Protein AF-A0A920NF13-F1 (afdb_monomer_lite)

Sequence (94 aa):
MESLNTVQTYVNREKENFEEVKKVIDGDRTRVRQLELEPGDLQIFKGRFTLHRVTKIEGNRSRYLCIPAYVLDPWRVNTQNIQNLYMEKYYQFN

Structure (mmCIF, N/CA/C/O backbone):
data_AF-A0A920NF13-F1
#
_entry.id   AF-A0A920NF13-F1
#
loop_
_atom_site.group_PDB
_atom_site.id
_atom_site.type_symbol
_atom_site.label_atom_id
_atom_site.label_alt_id
_atom_site.label_comp_id
_atom_site.label_asym_id
_atom_site.label_entity_id
_atom_site.label_seq_id
_atom_site.pdbx_PDB_ins_code
_atom_site.Cartn_x
_atom_site.Cartn_y
_atom_site.Cartn_z
_atom_site.occupancy
_atom_site.B_iso_or_equiv
_atom_site.auth_seq_id
_atom_site.auth_comp_id
_atom_site.auth_asym_id
_atom_site.auth_atom_id
_atom_site.pdbx_PDB_model_num
ATOM 1 N N . MET A 1 1 ? -17.336 -1.232 5.176 1.00 43.69 1 MET A N 1
ATOM 2 C CA . MET A 1 1 ? -16.685 -2.381 4.518 1.00 43.69 1 MET A CA 1
ATOM 3 C C . MET A 1 1 ? -15.304 -1.933 4.076 1.00 43.69 1 MET A C 1
ATOM 5 O O . MET A 1 1 ? -15.191 -0.982 3.310 1.00 43.69 1 MET A O 1
ATOM 9 N N . GLU A 1 2 ? -14.267 -2.500 4.684 1.00 51.72 2 GLU A N 1
ATOM 10 C CA . GLU A 1 2 ? -12.882 -2.030 4.590 1.00 51.72 2 GLU A CA 1
ATOM 11 C C . GLU A 1 2 ? -12.237 -2.577 3.312 1.00 51.72 2 GLU A C 1
ATOM 13 O O . GLU A 1 2 ? -11.540 -3.582 3.322 1.00 51.72 2 GLU A O 1
ATOM 18 N N . SER A 1 3 ? -12.524 -1.952 2.170 1.00 48.72 3 SER A N 1
ATOM 19 C CA . SER A 1 3 ? -11.931 -2.380 0.904 1.00 48.72 3 SER A CA 1
ATOM 20 C C . SER A 1 3 ? -10.610 -1.659 0.648 1.00 48.72 3 SER A C 1
ATOM 22 O O . SER A 1 3 ? -10.515 -0.423 0.709 1.00 48.72 3 SER A O 1
ATOM 24 N N . LEU A 1 4 ? -9.582 -2.444 0.329 1.00 52.25 4 LEU A N 1
ATOM 25 C CA . LEU A 1 4 ? -8.345 -1.957 -0.262 1.00 52.25 4 LEU A CA 1
ATOM 26 C C . LEU A 1 4 ? -8.385 -2.299 -1.751 1.00 52.25 4 LEU A C 1
ATOM 28 O O . LEU A 1 4 ? -8.580 -3.447 -2.150 1.00 52.25 4 LEU A O 1
ATOM 32 N N . ASN A 1 5 ? -8.252 -1.275 -2.590 1.00 51.47 5 ASN A N 1
ATOM 33 C CA . ASN A 1 5 ? -8.250 -1.443 -4.034 1.00 51.47 5 ASN A CA 1
ATOM 34 C C . ASN A 1 5 ? -6.802 -1.557 -4.498 1.00 51.47 5 ASN A C 1
ATOM 36 O O . ASN A 1 5 ? -6.087 -0.552 -4.558 1.00 51.47 5 ASN A O 1
ATOM 40 N N . THR A 1 6 ? -6.370 -2.763 -4.854 1.00 52.12 6 THR A N 1
ATOM 41 C CA . THR A 1 6 ? -5.051 -2.960 -5.452 1.00 52.12 6 THR A CA 1
ATOM 42 C C . THR A 1 6 ? -5.197 -2.965 -6.964 1.00 52.12 6 THR A C 1
ATOM 44 O O . THR A 1 6 ? -5.779 -3.857 -7.579 1.00 52.12 6 THR A O 1
ATOM 47 N N . VAL A 1 7 ? -4.643 -1.946 -7.605 1.00 52.03 7 VAL A N 1
ATOM 48 C CA . VAL A 1 7 ? -4.525 -1.926 -9.057 1.00 52.03 7 VAL A CA 1
ATOM 49 C C . VAL A 1 7 ? -3.145 -2.460 -9.387 1.00 52.03 7 VAL A C 1
ATOM 51 O O . VAL A 1 7 ? -2.182 -1.714 -9.546 1.00 52.03 7 VAL A O 1
ATOM 54 N N . GLN A 1 8 ? -3.029 -3.778 -9.507 1.00 53.84 8 GLN A N 1
ATOM 55 C CA . GLN A 1 8 ? -1.791 -4.377 -9.990 1.00 53.84 8 GLN A CA 1
ATOM 56 C C . GLN A 1 8 ? -1.681 -4.171 -11.508 1.00 53.84 8 GLN A C 1
ATOM 58 O O . GLN A 1 8 ? -1.726 -5.102 -12.308 1.00 53.84 8 GLN A O 1
ATOM 63 N N . THR A 1 9 ? -1.554 -2.914 -11.935 1.00 52.91 9 THR A N 1
ATOM 64 C CA . THR A 1 9 ? -0.953 -2.607 -13.224 1.00 52.91 9 THR A CA 1
ATOM 65 C C . THR A 1 9 ? 0.472 -3.113 -13.125 1.00 52.91 9 THR A C 1
ATOM 67 O O . THR A 1 9 ? 1.263 -2.571 -12.359 1.00 52.91 9 THR A O 1
ATOM 70 N N . TYR A 1 10 ? 0.778 -4.196 -13.837 1.00 52.94 10 TYR A N 1
ATOM 71 C CA . TYR A 1 10 ? 2.144 -4.668 -14.005 1.00 52.94 10 TYR A CA 1
ATOM 72 C C . TYR A 1 10 ? 2.927 -3.566 -14.702 1.00 52.94 10 TYR A C 1
ATOM 74 O O . TYR A 1 10 ? 2.879 -3.416 -15.922 1.00 52.94 10 TYR A O 1
ATOM 82 N N . VAL A 1 11 ? 3.585 -2.757 -13.889 1.00 57.56 11 VAL A N 1
ATOM 83 C CA . VAL A 1 11 ? 4.528 -1.756 -14.327 1.00 57.56 11 VAL A CA 1
ATOM 84 C C . VAL A 1 11 ? 5.919 -2.358 -14.085 1.00 57.56 11 VAL A C 1
ATOM 86 O O . VAL A 1 11 ? 6.160 -3.025 -13.074 1.00 57.56 11 VAL A O 1
ATOM 89 N N . ASN A 1 12 ? 6.839 -2.230 -15.037 1.00 62.75 12 ASN A N 1
ATOM 90 C CA . ASN A 1 12 ? 8.229 -2.649 -14.842 1.00 62.75 12 ASN A CA 1
ATOM 91 C C . ASN A 1 12 ? 9.174 -1.501 -15.231 1.00 62.75 12 ASN A C 1
ATOM 93 O O . ASN A 1 12 ? 8.734 -0.506 -15.799 1.00 62.75 12 ASN A O 1
ATOM 97 N N . ARG A 1 13 ? 10.467 -1.623 -14.901 1.00 63.22 13 ARG A N 1
ATOM 98 C CA . ARG A 1 13 ? 11.461 -0.555 -15.133 1.00 63.22 13 ARG A CA 1
ATOM 99 C C . ARG A 1 13 ? 11.595 -0.122 -16.593 1.00 63.22 13 ARG A C 1
ATOM 101 O O . ARG A 1 13 ? 12.012 1.000 -16.832 1.00 63.22 13 ARG A O 1
ATOM 108 N N . GLU A 1 14 ? 11.293 -1.004 -17.535 1.00 71.44 14 GLU A N 1
ATOM 109 C CA . GLU A 1 14 ? 11.456 -0.754 -18.969 1.00 71.44 14 GLU A CA 1
ATOM 110 C C . GLU A 1 14 ? 10.168 -0.218 -19.601 1.00 71.44 14 GLU A C 1
ATOM 112 O O . GLU A 1 14 ? 10.206 0.453 -20.629 1.00 71.44 14 GLU A O 1
ATOM 117 N N . LYS A 1 15 ? 9.014 -0.488 -18.978 1.00 74.00 15 LYS A N 1
ATOM 118 C CA . LYS A 1 15 ? 7.698 -0.091 -19.468 1.00 74.00 15 LYS A CA 1
ATOM 119 C C . LYS A 1 15 ? 6.811 0.352 -18.312 1.00 74.00 15 LYS A C 1
ATOM 121 O O . LYS A 1 15 ? 6.137 -0.455 -17.665 1.00 74.00 15 LYS A O 1
ATOM 126 N N . GLU A 1 16 ? 6.780 1.668 -18.099 1.00 76.88 16 GLU A N 1
ATOM 127 C CA . GLU A 1 16 ? 6.031 2.273 -16.994 1.00 76.88 16 GLU A CA 1
ATOM 128 C C . GLU A 1 16 ? 4.495 2.259 -17.195 1.00 76.88 16 GLU A C 1
ATOM 130 O O . GLU A 1 16 ? 3.726 2.437 -16.255 1.00 76.88 16 GLU A O 1
ATOM 135 N N . ASN A 1 17 ? 4.039 1.962 -18.418 1.00 82.00 17 ASN A N 1
ATOM 136 C CA . ASN A 1 17 ? 2.636 1.728 -18.779 1.00 82.00 17 ASN A CA 1
ATOM 137 C C . ASN A 1 17 ? 1.664 2.861 -18.377 1.00 82.00 17 ASN A C 1
ATOM 139 O O . ASN A 1 17 ? 0.545 2.615 -17.920 1.00 82.00 17 ASN A O 1
ATOM 143 N N . PHE A 1 18 ? 2.099 4.111 -18.561 1.00 85.31 18 PHE A N 1
ATOM 144 C CA . PHE A 1 18 ? 1.372 5.319 -18.157 1.00 85.31 18 PHE A CA 1
ATOM 145 C C . PHE A 1 18 ? -0.045 5.433 -18.723 1.00 85.31 18 PHE A C 1
ATOM 147 O O . PHE A 1 18 ? -0.936 5.903 -18.021 1.00 85.31 18 PHE A O 1
ATOM 154 N N . GLU A 1 19 ? -0.274 5.000 -19.964 1.00 88.19 19 GLU A N 1
ATOM 155 C CA . GLU A 1 19 ? -1.604 5.041 -20.587 1.00 88.19 19 GLU A CA 1
ATOM 156 C C . GLU A 1 19 ? -2.620 4.199 -19.809 1.00 88.19 19 GLU A C 1
ATOM 158 O O . GLU A 1 19 ? -3.733 4.645 -19.538 1.00 88.19 19 GLU A O 1
ATOM 163 N N . GLU A 1 20 ? -2.219 3.003 -19.381 1.00 85.12 20 GLU A N 1
ATOM 164 C CA . GLU A 1 20 ? -3.063 2.107 -18.589 1.00 85.12 20 GLU A CA 1
ATOM 165 C C . GLU A 1 20 ? -3.291 2.654 -17.178 1.00 85.12 20 GLU A C 1
ATOM 167 O O . GLU A 1 20 ? -4.401 2.584 -16.651 1.00 85.12 20 GLU A O 1
ATOM 172 N N . VAL A 1 21 ? -2.261 3.259 -16.580 1.00 85.62 21 VAL A N 1
ATOM 173 C CA . VAL A 1 21 ? -2.390 3.951 -15.292 1.00 85.62 21 VAL A CA 1
ATOM 174 C C . VAL A 1 21 ? -3.381 5.114 -15.400 1.00 85.62 21 VAL A C 1
ATOM 176 O O . VAL A 1 21 ? -4.242 5.261 -14.533 1.00 85.62 21 VAL A O 1
ATOM 179 N N . LYS A 1 22 ? -3.318 5.904 -16.479 1.00 89.31 22 LYS A N 1
ATOM 180 C CA . LYS A 1 22 ? -4.240 7.017 -16.726 1.00 89.31 22 LYS A CA 1
ATOM 181 C C . LYS A 1 22 ? -5.684 6.533 -16.829 1.00 89.31 22 LYS A C 1
ATOM 183 O O . LYS A 1 22 ? -6.538 7.096 -16.155 1.00 89.31 22 LYS A O 1
ATOM 188 N N . LYS A 1 23 ? -5.954 5.456 -17.575 1.00 90.19 23 LYS A N 1
ATOM 189 C CA . LYS A 1 23 ? -7.303 4.861 -17.660 1.00 90.19 23 LYS A CA 1
ATOM 190 C C . LYS A 1 23 ? -7.859 4.526 -16.275 1.00 90.19 23 LYS A C 1
ATOM 192 O O . LYS A 1 23 ? -8.999 4.863 -15.969 1.00 90.19 23 LYS A O 1
ATOM 197 N N . VAL A 1 24 ? -7.040 3.926 -15.409 1.00 87.81 24 VAL A N 1
ATOM 198 C CA . VAL A 1 24 ? -7.440 3.586 -14.034 1.00 87.81 24 VAL A CA 1
ATOM 199 C C . VAL A 1 24 ? -7.737 4.830 -13.190 1.00 87.81 24 VAL A C 1
ATOM 201 O O . VAL A 1 24 ? -8.686 4.826 -12.395 1.00 87.81 24 VAL A O 1
ATOM 204 N N . ILE A 1 25 ? -6.940 5.892 -13.339 1.00 86.88 25 ILE A N 1
ATOM 205 C CA . ILE A 1 25 ? -7.169 7.180 -12.667 1.00 86.88 25 ILE A CA 1
ATOM 206 C C . ILE A 1 25 ? -8.475 7.816 -13.164 1.00 86.88 25 ILE A C 1
ATOM 208 O O . ILE A 1 25 ? -9.281 8.242 -12.339 1.00 86.88 25 ILE A O 1
ATOM 212 N N . ASP A 1 26 ? -8.723 7.773 -14.475 1.00 92.88 26 ASP A N 1
ATOM 213 C CA . ASP A 1 26 ? -9.924 8.305 -15.134 1.00 92.88 26 ASP A CA 1
ATOM 214 C C . ASP A 1 26 ? -11.194 7.487 -14.839 1.00 92.88 26 ASP A C 1
ATOM 216 O O . ASP A 1 26 ? -12.301 7.905 -15.171 1.00 92.88 26 ASP A O 1
ATOM 220 N N . GLY A 1 27 ? -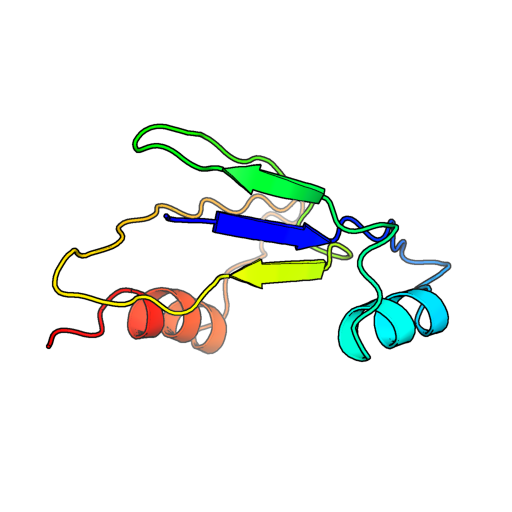11.059 6.336 -14.174 1.00 89.69 27 GLY A N 1
ATOM 221 C CA . GLY A 1 27 ? -12.184 5.573 -13.641 1.00 89.69 27 GLY A CA 1
ATOM 222 C C . GLY A 1 27 ? -12.315 4.153 -14.170 1.00 89.69 27 GLY A C 1
ATOM 223 O O . GLY A 1 27 ? -13.143 3.417 -13.639 1.00 89.69 27 GLY A O 1
ATOM 224 N N . ASP A 1 28 ? -11.494 3.730 -15.131 1.00 89.88 28 ASP A N 1
ATOM 225 C CA . ASP A 1 28 ? -11.500 2.353 -15.623 1.00 89.88 28 ASP A CA 1
ATOM 226 C C . ASP A 1 28 ? -11.163 1.371 -14.485 1.00 89.88 28 ASP A C 1
ATOM 228 O O . ASP A 1 28 ? -10.185 1.527 -13.740 1.00 89.88 28 ASP A O 1
ATOM 232 N N . ARG A 1 29 ? -12.013 0.356 -14.319 1.00 86.44 29 ARG A N 1
ATOM 233 C CA . ARG A 1 29 ? -11.873 -0.692 -13.299 1.00 86.44 29 ARG A CA 1
ATOM 234 C C . ARG A 1 29 ? -11.634 -2.080 -13.879 1.00 86.44 29 ARG A C 1
ATOM 236 O O . ARG A 1 29 ? -11.418 -3.003 -13.102 1.00 86.44 29 ARG A O 1
ATOM 243 N N . THR A 1 30 ? -11.596 -2.240 -15.201 1.00 87.88 30 THR A N 1
ATOM 244 C CA . THR A 1 30 ? -11.471 -3.546 -15.880 1.00 87.88 30 THR A CA 1
ATOM 245 C C . THR A 1 30 ? -10.269 -4.372 -15.411 1.00 87.88 30 THR A C 1
ATOM 247 O O . THR A 1 30 ? -10.332 -5.599 -15.364 1.00 87.88 30 THR A O 1
ATOM 250 N N . ARG A 1 31 ? -9.175 -3.706 -15.023 1.00 79.50 31 ARG A N 1
ATOM 251 C CA . ARG A 1 31 ? -7.922 -4.330 -14.560 1.00 79.50 31 ARG A CA 1
ATOM 252 C C . ARG A 1 31 ? -7.659 -4.155 -13.059 1.00 79.50 31 ARG A C 1
ATOM 254 O O . ARG A 1 31 ? -6.583 -4.510 -12.580 1.00 79.50 31 ARG A O 1
ATOM 261 N N . VAL A 1 32 ? -8.613 -3.597 -12.315 1.00 82.44 32 VAL A N 1
ATOM 262 C CA . VAL A 1 32 ? -8.500 -3.385 -10.866 1.00 82.44 32 VAL A CA 1
ATOM 263 C C . VAL A 1 32 ? -8.883 -4.666 -10.134 1.00 82.44 32 VAL A C 1
ATOM 265 O O . VAL A 1 32 ? -9.915 -5.267 -10.422 1.00 82.44 32 VAL A O 1
ATOM 268 N N . ARG A 1 33 ? -8.067 -5.079 -9.160 1.00 81.50 33 ARG A N 1
ATOM 269 C CA . ARG A 1 33 ? -8.396 -6.181 -8.253 1.00 81.50 33 ARG A CA 1
ATOM 270 C C . ARG A 1 33 ? -8.702 -5.605 -6.877 1.00 81.50 33 ARG A C 1
ATOM 272 O O . ARG A 1 33 ? -7.828 -5.094 -6.181 1.00 81.50 33 ARG A O 1
ATOM 279 N N . GLN A 1 34 ? -9.970 -5.655 -6.499 1.00 79.50 34 GLN A N 1
ATOM 280 C CA . GLN A 1 34 ? -10.397 -5.260 -5.167 1.00 79.50 34 GLN A CA 1
ATOM 281 C C . GLN A 1 34 ? -10.311 -6.468 -4.238 1.00 79.50 34 GLN A C 1
ATOM 283 O O . GLN A 1 34 ? -10.779 -7.547 -4.595 1.00 79.50 34 GLN A O 1
ATOM 288 N N . LEU A 1 35 ? -9.694 -6.276 -3.073 1.00 79.56 35 LEU A N 1
ATOM 289 C CA . LEU A 1 35 ? -9.667 -7.267 -2.006 1.00 79.56 35 LEU A CA 1
ATOM 290 C C . LEU A 1 35 ? -10.526 -6.752 -0.852 1.00 79.56 35 LEU A C 1
ATOM 292 O O . LEU A 1 35 ? -10.429 -5.583 -0.459 1.00 79.56 35 LEU A O 1
ATOM 296 N N . GLU A 1 36 ? -11.385 -7.624 -0.343 1.00 79.75 36 GLU A N 1
ATOM 297 C CA . GLU A 1 36 ? -12.082 -7.419 0.922 1.00 79.75 36 GLU A CA 1
ATOM 298 C C . GLU A 1 36 ? -11.147 -7.891 2.024 1.00 79.75 36 GLU A C 1
ATOM 300 O O . GLU A 1 36 ? -10.633 -9.002 1.938 1.00 79.75 36 GLU A O 1
ATOM 305 N N . LEU A 1 37 ? -10.857 -7.009 2.981 1.00 77.44 37 LEU A N 1
ATOM 306 C CA . LEU A 1 37 ? -9.933 -7.307 4.064 1.00 77.44 37 LEU A CA 1
ATOM 307 C C . LEU A 1 37 ? -10.679 -7.496 5.370 1.00 77.44 37 LEU A C 1
ATOM 309 O O . LEU A 1 37 ? -11.524 -6.677 5.742 1.00 77.44 37 LEU A O 1
ATOM 313 N N . GLU A 1 38 ? -10.283 -8.538 6.081 1.00 84.44 38 GLU A N 1
ATOM 314 C CA . GLU A 1 38 ? -10.687 -8.813 7.446 1.00 84.44 38 GLU A CA 1
ATOM 315 C C . GLU A 1 38 ? -9.515 -8.599 8.417 1.00 84.44 38 GLU A C 1
ATOM 317 O O . GLU A 1 38 ? -8.338 -8.682 8.041 1.00 84.44 38 GLU A O 1
ATOM 322 N N . PRO A 1 39 ? -9.799 -8.297 9.698 1.00 85.00 39 PRO A N 1
ATOM 323 C CA . PRO A 1 39 ? -8.761 -8.249 10.717 1.00 85.00 39 PRO A CA 1
ATOM 324 C C . PRO A 1 39 ? -7.961 -9.558 10.761 1.00 85.00 39 PRO A C 1
ATOM 326 O O . PRO A 1 39 ? -8.515 -10.619 11.030 1.00 85.00 39 PRO A O 1
ATOM 329 N N . GLY A 1 40 ? -6.649 -9.461 10.545 1.00 87.06 40 GLY A N 1
ATOM 330 C CA . GLY A 1 40 ? -5.743 -10.613 10.500 1.00 87.06 40 GLY A CA 1
ATOM 331 C C . GLY A 1 40 ? -5.235 -10.958 9.099 1.00 87.06 40 GLY A C 1
ATOM 332 O O . GLY A 1 40 ? -4.245 -11.683 8.994 1.00 87.06 40 GLY A O 1
ATOM 333 N N . ASP A 1 41 ? -5.827 -10.398 8.042 1.00 87.25 41 ASP A N 1
ATOM 334 C CA . ASP A 1 41 ? -5.348 -10.616 6.679 1.00 87.25 41 ASP A CA 1
ATOM 335 C C . ASP A 1 41 ? -3.945 -10.042 6.457 1.00 87.25 41 ASP A C 1
ATOM 337 O O . ASP A 1 41 ? -3.643 -8.892 6.794 1.00 87.25 41 ASP A O 1
ATOM 341 N N . LEU A 1 42 ? -3.088 -10.840 5.814 1.00 86.75 42 LEU A N 1
ATOM 342 C CA . LEU A 1 42 ? -1.752 -10.433 5.397 1.00 86.75 42 LEU A CA 1
ATOM 343 C C . LEU A 1 42 ? -1.715 -10.193 3.889 1.00 86.75 42 LEU A C 1
ATOM 345 O O . LEU A 1 42 ? -1.883 -11.111 3.087 1.00 86.75 42 LEU A O 1
ATOM 349 N N . GLN A 1 43 ? -1.403 -8.959 3.500 1.00 83.19 43 GLN A N 1
ATOM 350 C CA . GLN A 1 43 ? -1.185 -8.603 2.103 1.00 83.19 43 GLN A CA 1
ATOM 351 C C . GLN A 1 43 ? 0.305 -8.537 1.778 1.00 83.19 43 GLN A C 1
ATOM 353 O O . GLN A 1 43 ? 1.059 -7.788 2.397 1.00 83.19 43 GLN A O 1
ATOM 358 N N . ILE A 1 44 ? 0.714 -9.269 0.740 1.00 85.31 44 ILE A N 1
ATOM 359 C CA . ILE A 1 44 ? 2.062 -9.198 0.173 1.00 85.31 44 ILE A CA 1
ATOM 360 C C . ILE A 1 44 ? 1.944 -8.713 -1.265 1.00 85.31 44 ILE A C 1
ATOM 362 O O . ILE A 1 44 ? 1.312 -9.349 -2.107 1.00 85.31 44 ILE A O 1
ATOM 366 N N . PHE A 1 45 ? 2.577 -7.583 -1.560 1.00 81.19 45 PHE A N 1
ATOM 367 C CA . PHE A 1 45 ? 2.637 -7.040 -2.909 1.00 81.19 45 PHE A CA 1
ATOM 368 C C . PHE A 1 45 ? 4.024 -6.477 -3.200 1.00 81.19 45 PHE A C 1
ATOM 370 O O . PHE A 1 45 ? 4.774 -6.071 -2.311 1.00 81.19 45 PHE A O 1
ATOM 377 N N . LYS A 1 46 ? 4.377 -6.433 -4.484 1.00 78.94 46 LYS A N 1
ATOM 378 C CA . LYS A 1 46 ? 5.610 -5.791 -4.932 1.00 78.94 46 LYS A CA 1
ATOM 379 C C . LYS A 1 46 ? 5.448 -4.280 -4.797 1.00 78.94 46 LYS A C 1
ATOM 381 O O . LYS A 1 46 ? 4.609 -3.712 -5.483 1.00 78.94 46 LYS A O 1
ATOM 386 N N . GLY A 1 47 ? 6.248 -3.636 -3.949 1.00 76.75 47 GLY A N 1
ATOM 387 C CA . GLY A 1 47 ? 6.126 -2.198 -3.682 1.00 76.75 47 GLY A CA 1
ATOM 388 C C . GLY A 1 47 ? 6.269 -1.332 -4.940 1.00 76.75 47 GLY A C 1
ATOM 389 O O . GLY A 1 47 ? 5.285 -0.826 -5.477 1.00 76.75 47 GLY A O 1
ATOM 390 N N . ARG A 1 48 ? 7.503 -1.145 -5.434 1.00 74.44 48 ARG A N 1
A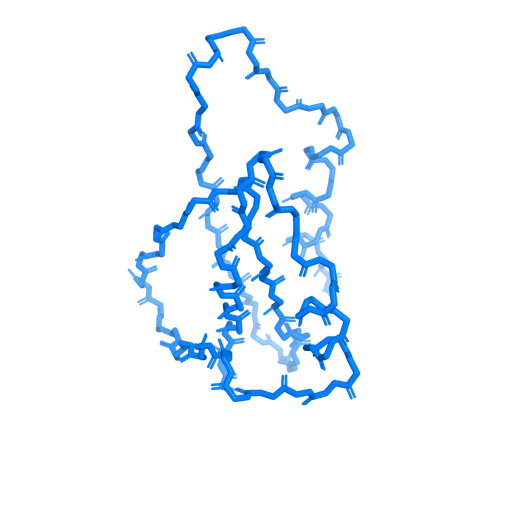TOM 391 C CA . ARG A 1 48 ? 7.734 -0.309 -6.622 1.00 74.44 48 ARG A CA 1
ATOM 392 C C . ARG A 1 48 ? 7.008 -0.909 -7.829 1.00 74.44 48 ARG A C 1
ATOM 394 O O . ARG A 1 48 ? 7.138 -2.107 -8.079 1.00 74.44 48 ARG A O 1
ATOM 401 N N . PHE A 1 49 ? 6.333 -0.041 -8.585 1.00 75.38 49 PHE A N 1
ATOM 402 C CA . PHE A 1 49 ? 5.590 -0.375 -9.803 1.00 75.38 49 PHE A CA 1
ATOM 403 C C . PHE A 1 49 ? 4.242 -1.091 -9.591 1.00 75.38 49 PHE A C 1
ATOM 405 O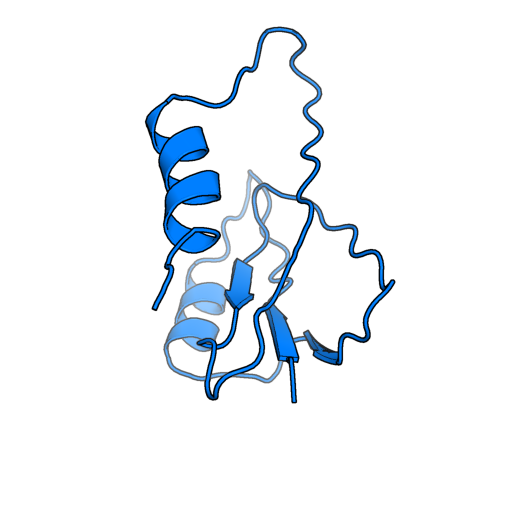 O . PHE A 1 49 ? 3.734 -1.731 -10.507 1.00 75.38 49 PHE A O 1
ATOM 412 N N . THR A 1 50 ? 3.641 -0.947 -8.407 1.00 77.25 50 THR A N 1
ATOM 413 C CA . THR A 1 50 ? 2.248 -1.345 -8.154 1.00 77.25 50 THR A CA 1
ATOM 414 C C . THR A 1 50 ? 1.433 -0.126 -7.744 1.00 77.25 50 THR A C 1
ATOM 416 O O . THR A 1 50 ? 1.786 0.568 -6.787 1.00 77.25 50 THR A O 1
ATOM 419 N N . LEU A 1 51 ? 0.321 0.122 -8.436 1.00 79.44 51 LEU A N 1
ATOM 420 C CA . LEU A 1 51 ? -0.637 1.144 -8.037 1.00 79.44 51 LEU A CA 1
ATOM 421 C C . LEU A 1 51 ? -1.576 0.561 -6.970 1.00 79.44 51 LEU A C 1
ATOM 423 O O . LEU A 1 51 ? -2.188 -0.486 -7.143 1.00 79.44 51 LEU A O 1
ATOM 427 N N . HIS A 1 52 ? -1.714 1.233 -5.838 1.00 80.25 52 HIS A N 1
ATOM 428 C CA . HIS A 1 52 ? -2.657 0.823 -4.801 1.00 80.25 52 HIS A CA 1
ATOM 429 C C . HIS A 1 52 ? -3.388 2.048 -4.269 1.00 80.25 52 HIS A C 1
ATOM 431 O O . HIS A 1 52 ? -2.817 3.133 -4.155 1.00 80.25 52 HIS A O 1
ATOM 437 N N . ARG A 1 53 ? -4.678 1.880 -3.976 1.00 78.00 53 ARG A N 1
ATOM 438 C CA . ARG A 1 53 ? -5.542 2.929 -3.441 1.00 78.00 53 ARG A CA 1
ATOM 439 C C . ARG A 1 53 ? -6.289 2.395 -2.229 1.00 78.00 53 ARG A C 1
ATOM 441 O O . ARG A 1 53 ? -7.000 1.396 -2.310 1.00 78.00 53 ARG A O 1
ATOM 448 N N . VAL A 1 54 ? -6.186 3.120 -1.125 1.00 75.62 54 VAL A N 1
ATOM 449 C CA . VAL A 1 54 ? -6.978 2.869 0.081 1.00 75.62 54 VAL A CA 1
ATOM 450 C C . VAL A 1 54 ? -8.249 3.711 0.057 1.00 75.62 54 VAL A C 1
ATOM 452 O O . VAL A 1 54 ? -8.247 4.839 -0.438 1.00 75.62 54 VAL A O 1
ATOM 455 N N . THR A 1 55 ? -9.344 3.163 0.573 1.00 75.19 55 THR A N 1
ATOM 456 C CA . THR A 1 55 ? -10.558 3.938 0.850 1.00 75.19 55 THR A CA 1
ATOM 457 C C . THR A 1 55 ? -10.344 4.840 2.063 1.00 75.19 55 THR A C 1
ATOM 459 O O . THR A 1 55 ? -9.571 4.501 2.968 1.00 75.19 55 THR A O 1
ATOM 462 N N . LYS A 1 56 ? -11.032 5.990 2.088 1.00 75.94 56 LYS A N 1
ATOM 463 C CA . LYS A 1 56 ? -11.077 6.863 3.267 1.00 75.94 56 LYS A CA 1
ATOM 464 C C . LYS A 1 56 ? -11.646 6.073 4.456 1.00 75.94 56 LYS A C 1
ATOM 466 O O . LYS A 1 56 ? -12.494 5.201 4.271 1.00 75.94 56 LYS A O 1
ATOM 471 N N . ILE A 1 57 ? -11.144 6.336 5.660 1.00 75.94 57 ILE A N 1
ATOM 472 C CA . ILE A 1 57 ? -11.736 5.792 6.888 1.00 75.94 57 ILE A CA 1
ATOM 473 C C . ILE A 1 57 ? -13.007 6.599 7.180 1.00 75.94 57 ILE A C 1
ATOM 475 O O . ILE A 1 57 ? -12.976 7.829 7.163 1.00 75.94 57 ILE A O 1
ATOM 479 N N . GLU A 1 58 ? -14.116 5.905 7.414 1.00 79.75 58 GLU A N 1
ATOM 480 C CA . GLU A 1 58 ? -15.416 6.489 7.749 1.00 79.75 58 GLU A CA 1
ATOM 481 C C . GLU A 1 58 ? -15.951 5.842 9.034 1.00 79.75 58 GLU A C 1
ATOM 483 O O . GLU A 1 58 ? -15.697 4.663 9.293 1.00 79.75 58 GLU A O 1
ATOM 488 N N . GLY A 1 59 ? -16.708 6.604 9.830 1.00 85.44 59 GLY A N 1
ATOM 489 C CA . GLY A 1 59 ? -17.250 6.157 11.117 1.00 85.44 59 GLY A CA 1
ATOM 490 C C . GLY A 1 59 ? -16.252 6.236 12.279 1.00 85.44 59 GLY A C 1
ATOM 491 O O . GLY A 1 59 ? -15.194 6.849 12.172 1.00 85.44 59 GLY A O 1
ATOM 492 N N . ASN A 1 60 ? -16.609 5.609 13.405 1.00 84.56 60 ASN A N 1
ATOM 493 C CA . ASN A 1 60 ? -15.878 5.732 14.677 1.00 84.56 60 ASN A CA 1
ATOM 494 C C . ASN A 1 60 ? -14.912 4.566 14.955 1.00 84.56 60 ASN A C 1
ATOM 496 O O . ASN A 1 60 ? -14.360 4.467 16.048 1.00 84.56 60 ASN A O 1
ATOM 500 N N . ARG A 1 61 ? -14.736 3.643 14.001 1.00 80.31 61 ARG A N 1
ATOM 501 C CA . ARG A 1 61 ? -13.853 2.481 14.161 1.00 80.31 61 ARG A CA 1
ATOM 502 C C . ARG A 1 61 ? -12.469 2.794 13.600 1.00 80.31 61 ARG A C 1
ATOM 504 O O . ARG A 1 61 ? -12.324 3.034 12.403 1.00 80.31 61 ARG A O 1
ATOM 511 N N . SER A 1 62 ? -11.453 2.725 14.454 1.00 80.31 62 SER A N 1
ATOM 512 C CA . SER A 1 62 ? -10.054 2.852 14.041 1.00 80.31 62 SER A CA 1
ATOM 513 C C . SER A 1 62 ? -9.615 1.680 13.160 1.00 80.31 62 SER A C 1
ATOM 515 O O . SER A 1 62 ? -9.960 0.527 13.428 1.00 80.31 62 SER A O 1
ATOM 517 N N . ARG A 1 63 ? -8.806 1.974 12.134 1.00 78.88 63 ARG A N 1
ATOM 518 C CA . ARG A 1 63 ? -8.169 0.982 11.256 1.00 78.88 63 ARG A CA 1
ATOM 519 C C . ARG A 1 63 ? -6.677 0.916 11.566 1.00 78.88 63 ARG A C 1
ATOM 521 O O . ARG A 1 63 ? -5.926 1.808 11.180 1.00 78.88 63 ARG A O 1
ATOM 528 N N . TYR A 1 64 ? -6.254 -0.144 12.246 1.00 80.56 64 TYR A N 1
ATOM 529 C CA . TYR A 1 64 ? -4.845 -0.386 12.558 1.00 80.56 64 TYR A CA 1
ATOM 530 C C . TYR A 1 64 ? -4.217 -1.299 11.504 1.00 80.56 64 TYR A C 1
ATOM 532 O O . TYR A 1 64 ? -4.807 -2.308 11.128 1.00 80.56 64 TYR A O 1
ATOM 540 N N . LEU A 1 65 ? -3.017 -0.955 11.033 1.00 78.19 65 LEU A N 1
ATOM 541 C CA . LEU A 1 65 ? -2.263 -1.742 10.057 1.00 78.19 65 LEU A CA 1
ATOM 542 C C . LEU A 1 65 ? -0.778 -1.715 10.423 1.00 78.19 65 LEU A C 1
ATOM 544 O O . LEU A 1 65 ? -0.255 -0.677 10.821 1.00 78.19 65 LEU A O 1
ATOM 548 N N . CYS A 1 66 ? -0.091 -2.834 10.215 1.00 79.56 66 CYS A N 1
ATOM 549 C CA . CYS A 1 66 ? 1.365 -2.880 10.192 1.00 79.56 66 CYS A CA 1
ATOM 550 C C . CYS A 1 66 ? 1.825 -2.993 8.733 1.00 79.56 66 CYS A C 1
ATOM 552 O O . CYS A 1 66 ? 1.376 -3.890 8.022 1.00 79.56 66 CYS A O 1
ATOM 554 N N . ILE A 1 67 ? 2.709 -2.097 8.281 1.00 79.44 67 ILE A N 1
ATOM 555 C CA . ILE A 1 67 ? 3.309 -2.166 6.941 1.00 79.44 67 ILE A CA 1
ATOM 556 C C . ILE A 1 67 ? 4.804 -2.469 7.077 1.00 79.44 67 ILE A C 1
ATOM 558 O O . ILE A 1 67 ? 5.615 -1.541 7.150 1.00 79.44 67 ILE A O 1
ATOM 562 N N . PRO A 1 68 ? 5.206 -3.750 7.092 1.00 82.25 68 PRO A N 1
ATOM 563 C CA . PRO A 1 68 ? 6.598 -4.102 6.874 1.00 82.25 68 PRO A CA 1
ATOM 564 C C . PRO A 1 68 ? 6.953 -3.881 5.397 1.00 82.25 68 PRO A C 1
ATOM 566 O O . PRO A 1 68 ? 6.216 -4.277 4.493 1.00 82.25 68 PRO A O 1
AT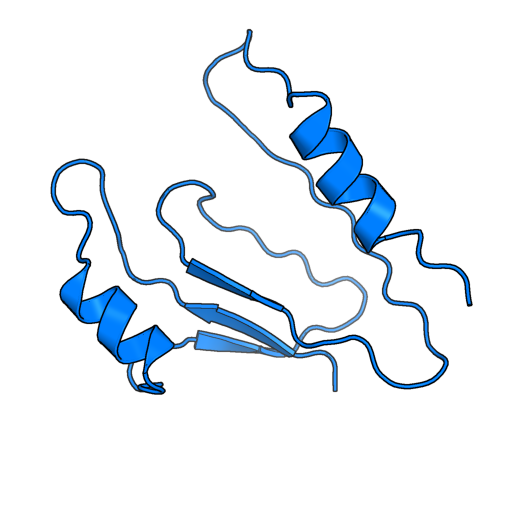OM 569 N N . ALA A 1 69 ? 8.101 -3.258 5.140 1.00 82.00 69 ALA A N 1
ATOM 570 C CA . ALA A 1 69 ? 8.635 -3.086 3.794 1.00 82.00 69 ALA A CA 1
ATOM 571 C C . ALA A 1 69 ? 9.999 -3.770 3.689 1.00 82.00 69 ALA A C 1
ATOM 573 O O . ALA A 1 69 ? 10.872 -3.557 4.528 1.00 82.00 69 ALA A O 1
ATOM 574 N N . TYR A 1 70 ? 10.183 -4.562 2.633 1.00 85.50 70 TYR A N 1
ATOM 575 C CA . TYR A 1 70 ? 11.433 -5.260 2.349 1.00 85.50 70 TYR A CA 1
ATOM 576 C C . TYR A 1 70 ? 12.101 -4.669 1.112 1.00 85.50 70 TYR A C 1
ATOM 578 O O . TYR A 1 70 ? 11.454 -4.389 0.099 1.00 85.50 70 TYR A O 1
ATOM 586 N N . VAL A 1 71 ? 13.415 -4.495 1.193 1.00 84.94 71 VAL A N 1
ATOM 587 C CA . VAL A 1 71 ? 14.246 -3.941 0.129 1.00 84.94 71 VAL A CA 1
ATOM 588 C C . VAL A 1 71 ? 15.556 -4.718 0.061 1.00 84.94 71 VAL A C 1
ATOM 590 O O . VAL A 1 71 ? 16.072 -5.158 1.080 1.00 84.94 71 VAL A O 1
ATOM 593 N N . LEU A 1 72 ? 16.064 -4.927 -1.155 1.00 86.06 72 LEU A N 1
ATOM 594 C CA . LEU A 1 72 ? 17.303 -5.683 -1.383 1.00 86.06 72 LEU A CA 1
ATOM 595 C C . LEU A 1 72 ? 18.567 -4.875 -1.066 1.00 86.06 72 LEU A C 1
ATOM 597 O O . LEU A 1 72 ? 19.632 -5.451 -0.894 1.00 86.06 72 LEU A O 1
ATOM 601 N N . ASP A 1 73 ? 18.452 -3.549 -1.037 1.00 87.94 73 ASP A N 1
ATOM 602 C CA . ASP A 1 73 ? 19.536 -2.638 -0.681 1.00 87.94 73 ASP A CA 1
ATOM 603 C C . ASP A 1 73 ? 19.643 -2.550 0.853 1.00 87.94 73 ASP A C 1
ATOM 605 O O . ASP A 1 73 ? 18.742 -1.982 1.480 1.00 87.94 73 ASP A O 1
ATOM 609 N N . PRO A 1 74 ? 20.710 -3.098 1.465 1.00 86.94 74 PRO A N 1
ATOM 610 C CA . PRO A 1 74 ? 20.849 -3.170 2.919 1.00 86.94 74 PRO A CA 1
ATOM 611 C C . PRO A 1 74 ? 21.066 -1.802 3.577 1.00 86.94 74 PRO A C 1
ATOM 613 O O . PRO A 1 74 ? 20.893 -1.676 4.786 1.00 86.94 74 PRO A O 1
ATOM 616 N N . TRP A 1 75 ? 21.420 -0.771 2.804 1.00 87.88 75 TRP A N 1
ATOM 617 C CA . TRP A 1 75 ? 21.625 0.593 3.303 1.00 87.88 75 TRP A CA 1
ATOM 618 C C . TRP A 1 75 ? 20.397 1.479 3.108 1.00 87.88 75 TRP A C 1
ATOM 620 O O . TRP A 1 75 ? 20.389 2.653 3.488 1.00 87.88 75 TRP A O 1
ATOM 630 N N . ARG A 1 76 ? 19.335 0.933 2.511 1.00 82.81 76 ARG A N 1
ATOM 631 C CA . ARG A 1 76 ? 18.115 1.676 2.246 1.00 82.81 76 ARG A CA 1
ATOM 632 C C . ARG A 1 76 ? 17.284 1.810 3.510 1.00 82.81 76 ARG A C 1
ATOM 634 O O . ARG A 1 76 ? 16.594 0.887 3.927 1.00 82.81 76 ARG A O 1
ATOM 641 N N . VAL A 1 77 ? 17.278 3.019 4.049 1.00 81.12 77 VAL A N 1
ATOM 642 C CA . VAL A 1 77 ? 16.387 3.422 5.137 1.00 81.12 77 VAL A CA 1
ATOM 643 C C . VAL A 1 77 ? 15.230 4.266 4.605 1.00 81.12 77 VAL A C 1
ATOM 645 O O . VAL A 1 77 ? 15.364 4.987 3.611 1.00 81.12 77 VAL A O 1
ATOM 648 N N . ASN A 1 78 ? 14.071 4.181 5.262 1.00 76.44 78 ASN A N 1
ATOM 649 C CA . ASN A 1 78 ? 12.967 5.093 4.977 1.00 76.44 78 ASN A CA 1
ATOM 650 C C . ASN A 1 78 ? 13.394 6.520 5.320 1.00 76.44 78 ASN A C 1
ATOM 652 O O . ASN A 1 78 ? 13.897 6.774 6.414 1.00 76.44 78 ASN A O 1
ATOM 656 N N . THR A 1 79 ? 13.164 7.456 4.402 1.00 81.50 79 THR A N 1
ATOM 657 C CA . THR A 1 79 ? 13.406 8.878 4.668 1.00 81.50 79 THR A CA 1
ATOM 658 C C . THR A 1 79 ? 12.438 9.394 5.730 1.00 81.50 79 THR A C 1
ATOM 660 O O . THR A 1 79 ? 11.350 8.840 5.896 1.00 81.50 79 THR A O 1
ATOM 663 N N . GLN A 1 80 ? 12.789 10.490 6.408 1.00 78.12 80 GLN A N 1
ATOM 664 C CA . GLN A 1 80 ? 11.921 11.097 7.424 1.00 78.12 80 GLN A CA 1
ATOM 665 C C . GLN A 1 80 ? 10.520 11.406 6.877 1.00 78.12 80 GLN A C 1
ATOM 667 O O . GLN A 1 80 ? 9.527 11.108 7.525 1.00 78.12 80 GLN A O 1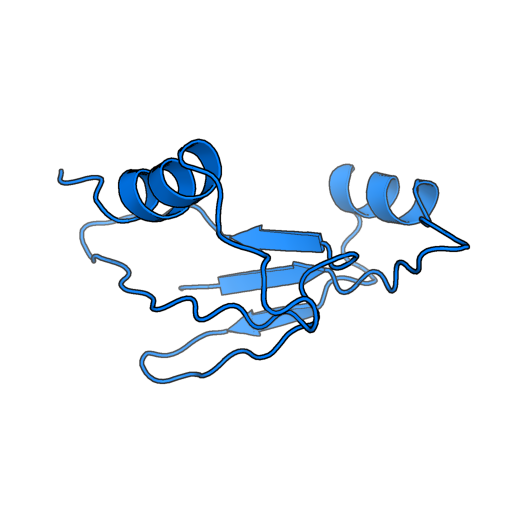
ATOM 672 N N . ASN A 1 81 ? 10.423 11.912 5.644 1.00 76.88 81 ASN A N 1
ATOM 673 C CA . ASN A 1 81 ? 9.131 12.191 5.009 1.00 76.88 81 ASN A CA 1
ATOM 674 C C . ASN A 1 81 ? 8.288 10.924 4.825 1.00 76.88 81 ASN A C 1
ATOM 676 O O . ASN A 1 81 ? 7.077 10.957 5.014 1.00 76.88 81 ASN A O 1
ATOM 680 N N . ILE A 1 82 ? 8.918 9.801 4.469 1.00 71.81 82 ILE A N 1
ATOM 681 C CA . ILE A 1 82 ? 8.227 8.517 4.329 1.00 71.81 82 ILE A CA 1
ATOM 682 C C . ILE A 1 82 ? 7.781 7.999 5.698 1.00 71.81 82 ILE A C 1
ATOM 684 O O . ILE A 1 82 ? 6.653 7.535 5.827 1.00 71.81 82 ILE A O 1
ATOM 688 N N . GLN A 1 83 ? 8.619 8.133 6.727 1.00 69.31 83 GLN A N 1
ATOM 689 C CA . GLN A 1 83 ? 8.244 7.783 8.098 1.00 69.31 83 GLN A CA 1
ATOM 690 C C . GLN A 1 83 ? 7.061 8.629 8.582 1.00 69.31 83 GLN A C 1
ATOM 692 O O . GLN A 1 83 ? 6.081 8.070 9.055 1.00 69.31 83 GLN A O 1
ATOM 697 N N . ASN A 1 84 ? 7.090 9.947 8.373 1.00 67.44 84 ASN A N 1
ATOM 698 C CA . ASN A 1 84 ? 5.996 10.839 8.755 1.00 67.44 84 ASN A CA 1
ATOM 699 C C . ASN A 1 84 ? 4.705 10.495 8.002 1.00 67.44 84 ASN A C 1
ATOM 701 O O . A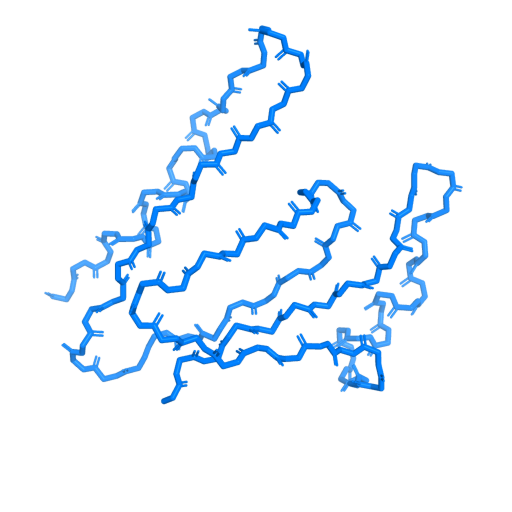SN A 1 84 ? 3.662 10.386 8.628 1.00 67.44 84 ASN A O 1
ATOM 705 N N . LEU A 1 85 ? 4.758 10.211 6.696 1.00 66.06 85 LEU A N 1
ATOM 706 C CA . LEU A 1 85 ? 3.581 9.768 5.935 1.00 66.06 85 LEU A CA 1
ATOM 707 C C . LEU A 1 85 ? 2.983 8.455 6.471 1.00 66.06 85 LEU A C 1
ATOM 709 O O . LEU A 1 85 ? 1.760 8.311 6.501 1.00 66.06 85 LEU A O 1
ATOM 713 N N . TYR A 1 86 ? 3.828 7.513 6.901 1.00 63.97 86 TYR A N 1
ATOM 714 C CA . TYR A 1 86 ? 3.401 6.262 7.538 1.00 63.97 86 TYR A CA 1
ATOM 715 C C . TYR A 1 86 ? 3.005 6.413 9.010 1.00 63.97 86 TYR A C 1
ATOM 717 O O . TYR A 1 86 ? 2.475 5.465 9.570 1.00 63.97 86 TYR A O 1
ATOM 725 N N . MET A 1 87 ? 3.235 7.557 9.650 1.00 57.75 87 MET A N 1
ATOM 726 C CA . MET A 1 87 ? 2.836 7.778 11.043 1.00 57.75 87 MET A CA 1
ATOM 727 C C . MET A 1 87 ? 1.639 8.737 11.124 1.00 57.75 87 MET A C 1
ATOM 729 O O . MET A 1 87 ? 0.627 8.403 11.729 1.00 57.75 87 MET A O 1
ATOM 733 N N . GLU A 1 88 ? 1.660 9.870 10.423 1.00 50.50 88 GLU A N 1
ATOM 734 C CA . GLU A 1 88 ? 0.582 10.872 10.417 1.00 50.50 88 GLU A CA 1
ATOM 735 C C . GLU A 1 88 ? -0.742 10.335 9.860 1.00 50.50 88 GLU A C 1
ATOM 737 O O . GLU A 1 88 ? -1.803 10.684 10.370 1.00 50.50 88 GLU A O 1
ATOM 742 N N . LYS A 1 89 ? -0.720 9.447 8.853 1.00 47.50 89 LYS A N 1
ATOM 743 C CA . LYS A 1 89 ? -1.956 8.817 8.349 1.00 47.50 89 LYS A CA 1
ATOM 744 C C . LYS A 1 89 ? -2.548 7.764 9.289 1.00 47.50 89 LYS A C 1
ATOM 746 O O . LYS A 1 89 ? -3.710 7.409 9.113 1.00 47.50 89 LYS A O 1
ATOM 751 N N . TYR A 1 90 ? -1.776 7.270 10.254 1.00 49.66 90 TYR A N 1
ATOM 752 C CA . TYR A 1 90 ? -2.196 6.223 11.193 1.00 49.66 90 TYR A CA 1
ATOM 753 C C . TYR A 1 90 ? -2.527 6.768 12.585 1.00 49.66 90 TYR A C 1
ATOM 755 O O . TYR A 1 90 ? -3.224 6.102 13.344 1.00 49.66 90 TYR A O 1
ATOM 763 N N . TYR A 1 91 ? -2.087 7.991 12.887 1.00 41.84 91 TYR A N 1
ATOM 764 C CA . TYR A 1 91 ? -2.326 8.687 14.150 1.00 41.84 91 TYR A CA 1
ATOM 765 C C . TYR A 1 91 ? -3.202 9.941 13.989 1.00 41.84 91 TYR A C 1
ATOM 767 O O . TYR A 1 91 ? -3.055 10.898 14.747 1.00 41.84 91 TYR A O 1
ATOM 775 N N . GLN A 1 92 ? -4.144 9.958 13.036 1.00 38.00 92 GLN A N 1
ATOM 776 C CA . GLN A 1 92 ? -5.261 10.907 13.123 1.00 38.00 92 GLN A CA 1
ATOM 777 C C . GLN A 1 92 ? -6.190 10.450 14.254 1.00 38.00 92 GLN A C 1
ATOM 779 O O . GLN A 1 92 ? -7.136 9.696 14.037 1.00 38.00 92 GLN A O 1
ATOM 784 N N . PHE A 1 93 ? -5.863 10.869 15.477 1.00 35.06 93 PHE A N 1
ATOM 785 C CA . PHE A 1 93 ? -6.819 10.922 16.572 1.00 35.06 93 PHE A CA 1
ATOM 786 C C . PHE A 1 93 ? -7.918 11.916 16.177 1.00 35.06 93 PHE A C 1
ATOM 788 O O . PHE A 1 93 ? -7.618 13.069 15.863 1.00 35.06 93 PHE A O 1
ATOM 795 N N . ASN A 1 94 ? -9.166 11.449 16.163 1.00 36.75 94 ASN A N 1
ATOM 796 C CA . ASN A 1 94 ? -10.290 12.320 16.500 1.00 36.75 94 ASN A CA 1
ATOM 797 C C . ASN A 1 94 ? -10.284 12.537 18.013 1.00 36.75 94 ASN A C 1
ATOM 799 O O . ASN A 1 94 ? -9.999 11.545 18.727 1.00 36.75 94 ASN A O 1
#

pLDDT: mean 74.16, std 14.33, range [35.06, 92.88]

Radius of gyration: 15.26 Å; chains: 1; bounding box: 39×23×37 Å

Foldseek 3Di:
DWKKKWQAPPADPVRLPVVVVVCVVVPDCPRIDIDDDDPPDDDDDDPPSIDIDGDDDDDDDADDDDDDDDDPPPPDDDDPVRVCVVVVVRPPDD

Secondary structure (DSSP, 8-state):
--EEEEE----BTTB--HHHHHHHHHT--TT-EEEE--TT------STT-EEEEPPP-SS-----------S-TT-PPPHHHHHHHHHTT----